Protein AF-A0A8T4NSZ8-F1 (afdb_monomer_lite)

pLDDT: mean 79.67, std 13.91, range [47.59, 94.88]

Sequence (125 aa):
MKKESYVLIFILIVISLFFISYFKIQGLAIDEFGEEYEVVENKKPYLGKLCFELWVCKNIGPCVNNAQKKSCYDLNHCGSEKLKPVDKVYCEKNTDYSSYFILGGILIAIFIFILIVVFNKHKVY

Radius of gyration: 28.42 Å; chains: 1; bounding box: 64×38×74 Å

Foldseek 3Di:
DPPVVVVVVVVVVVVVVVVVVVCVVVPPDPPPDDPPDDDDDDDLPCPDPDQDWDKDKDWDDDQDPQKTFIDIDTPRPPVDCPVPDDRMDGDDPPPPCVVVVVVVVVVVVVVVVVVVVVVVVVVVD

Structure (mmCIF, N/CA/C/O backbone):
data_AF-A0A8T4NSZ8-F1
#
_entry.id   AF-A0A8T4NSZ8-F1
#
loop_
_atom_site.group_PDB
_atom_site.id
_atom_site.type_symbol
_atom_site.label_atom_id
_atom_site.label_alt_id
_atom_site.label_comp_id
_atom_site.label_asym_id
_atom_site.label_entity_id
_atom_site.label_seq_id
_atom_site.pdbx_PDB_ins_code
_atom_site.Cartn_x
_atom_site.Cartn_y
_atom_site.Cartn_z
_atom_site.occupancy
_atom_site.B_iso_or_equiv
_atom_site.auth_seq_id
_atom_site.auth_comp_id
_atom_site.auth_asym_id
_atom_site.auth_atom_id
_atom_site.pdbx_PDB_model_num
ATOM 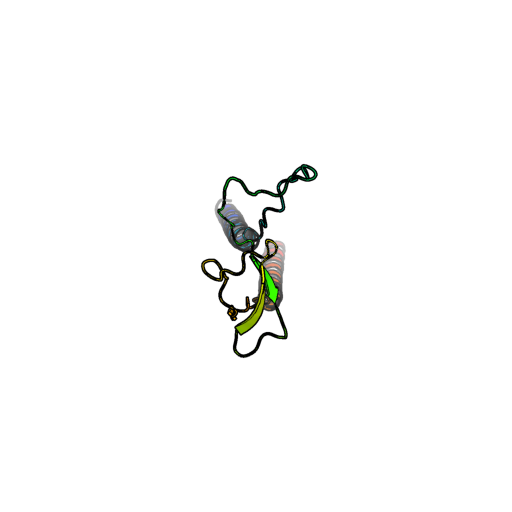1 N N . MET A 1 1 ? -19.206 3.275 49.031 1.00 56.62 1 MET A N 1
ATOM 2 C CA . MET A 1 1 ? -18.482 4.297 48.237 1.00 56.62 1 MET A CA 1
ATOM 3 C C . MET A 1 1 ? -17.323 3.784 47.368 1.00 56.62 1 MET A C 1
ATOM 5 O O . MET A 1 1 ? -17.063 4.423 46.366 1.00 56.62 1 MET A O 1
ATOM 9 N N . LYS A 1 2 ? -16.623 2.666 47.653 1.00 61.56 2 LYS A N 1
ATOM 10 C CA . LYS A 1 2 ? -15.488 2.232 46.794 1.00 61.56 2 LYS A CA 1
ATOM 11 C C . LYS A 1 2 ? -15.870 1.453 45.520 1.00 61.56 2 LYS A C 1
ATOM 13 O O . LYS A 1 2 ? -15.167 1.575 44.528 1.00 61.56 2 LYS A O 1
ATOM 18 N N . LYS A 1 3 ? -16.971 0.687 45.513 1.00 59.84 3 LYS A N 1
ATOM 19 C CA . LYS A 1 3 ? -17.351 -0.179 44.373 1.00 59.84 3 LYS A CA 1
ATOM 20 C C . LYS A 1 3 ? -17.759 0.586 43.105 1.00 59.84 3 LYS A C 1
ATOM 22 O O . LYS A 1 3 ? -17.428 0.137 42.016 1.00 59.84 3 LYS A O 1
ATOM 27 N N . GLU A 1 4 ? -18.397 1.746 43.237 1.00 67.88 4 GLU A N 1
ATOM 28 C CA . GLU A 1 4 ? -18.841 2.543 42.080 1.00 67.88 4 GLU A CA 1
ATOM 29 C C . GLU A 1 4 ? -17.678 3.215 41.335 1.00 67.88 4 GLU A C 1
ATOM 31 O O . GLU A 1 4 ? -17.734 3.394 40.121 1.00 67.88 4 GLU A O 1
ATOM 36 N N . SER A 1 5 ? -16.573 3.484 42.037 1.00 78.38 5 SER A N 1
ATOM 37 C CA . SER A 1 5 ? -15.370 4.069 41.437 1.00 78.38 5 SER A CA 1
ATOM 38 C C . SER A 1 5 ? -14.667 3.095 40.477 1.00 78.38 5 SER A C 1
ATOM 40 O O . SER A 1 5 ? -14.206 3.491 39.410 1.00 78.38 5 SER A O 1
ATOM 42 N N . TYR A 1 6 ? -14.663 1.791 40.787 1.00 80.19 6 TYR A N 1
ATOM 43 C CA . TYR A 1 6 ? -14.053 0.777 39.915 1.00 80.19 6 TYR A CA 1
ATOM 44 C C . TYR A 1 6 ? -14.802 0.590 38.593 1.00 80.19 6 TYR A C 1
ATOM 46 O O . TYR A 1 6 ? -14.172 0.315 37.575 1.00 80.19 6 TYR A O 1
ATOM 54 N N . VAL A 1 7 ? -16.126 0.771 38.590 1.00 81.38 7 VAL A N 1
ATOM 55 C CA . VAL A 1 7 ? -16.945 0.643 37.376 1.00 81.38 7 VAL A CA 1
ATOM 56 C C . VAL A 1 7 ? -16.640 1.783 36.403 1.00 81.38 7 VAL A C 1
ATOM 58 O O . VAL A 1 7 ? -16.408 1.534 35.224 1.00 81.38 7 VAL A O 1
ATOM 61 N N . LEU A 1 8 ? -16.548 3.020 36.897 1.00 79.12 8 LEU A N 1
ATOM 62 C CA . LEU A 1 8 ? -16.174 4.185 36.088 1.00 79.12 8 LEU A CA 1
ATOM 63 C C . LEU A 1 8 ? -14.750 4.078 35.532 1.00 79.12 8 LEU A C 1
ATOM 65 O O . LEU A 1 8 ? -14.535 4.327 34.348 1.00 79.12 8 LEU A O 1
ATOM 69 N N . ILE A 1 9 ? -13.788 3.649 36.354 1.00 85.12 9 ILE A N 1
ATOM 70 C CA . ILE A 1 9 ? -12.399 3.447 35.917 1.00 85.12 9 ILE A CA 1
ATOM 71 C C . ILE A 1 9 ? -12.323 2.369 34.828 1.00 85.12 9 ILE A C 1
ATOM 73 O O . ILE A 1 9 ? -11.662 2.568 33.812 1.00 85.12 9 ILE A O 1
ATOM 77 N N . PHE A 1 10 ? -13.039 1.255 34.996 1.00 84.69 10 PHE A N 1
ATOM 78 C CA . PHE A 1 10 ? -13.083 0.191 33.993 1.00 84.69 10 PHE A CA 1
ATOM 79 C C . PHE A 1 10 ? -13.685 0.676 32.666 1.00 84.69 10 PHE A C 1
ATOM 81 O O . PHE A 1 10 ? -13.134 0.393 31.605 1.00 84.69 10 PHE A O 1
ATOM 88 N N . ILE A 1 11 ? -14.757 1.476 32.712 1.00 82.31 11 ILE A N 1
ATOM 89 C CA . ILE A 1 11 ? -15.376 2.070 31.516 1.00 82.31 11 ILE A CA 1
ATOM 90 C C . ILE A 1 11 ? -14.398 3.005 30.789 1.00 82.31 11 ILE A C 1
ATOM 92 O O . ILE A 1 11 ? -14.256 2.907 29.571 1.00 82.31 11 ILE A O 1
ATOM 96 N N . LEU A 1 12 ? -13.675 3.866 31.511 1.00 85.69 12 LEU A N 1
ATOM 97 C CA . LEU A 1 12 ? -12.679 4.767 30.916 1.00 85.69 12 LEU A CA 1
ATOM 98 C C . LEU A 1 12 ? -11.509 4.003 30.271 1.00 85.69 12 LEU A C 1
ATOM 100 O O . LEU A 1 12 ? -11.014 4.399 2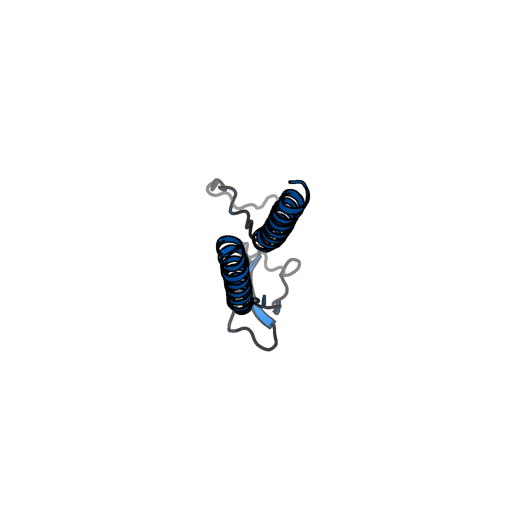9.213 1.00 85.69 12 LEU A O 1
ATOM 104 N N . ILE A 1 13 ? -11.099 2.875 30.857 1.00 90.38 13 ILE A N 1
ATOM 105 C CA . ILE A 1 13 ? -10.072 1.997 30.279 1.00 90.38 13 ILE A CA 1
ATOM 106 C C . ILE A 1 13 ? -10.582 1.354 28.984 1.00 90.38 13 ILE A C 1
ATOM 108 O O . ILE A 1 13 ? -9.894 1.394 27.970 1.00 90.38 13 ILE A O 1
ATOM 112 N N . VAL A 1 14 ? -11.805 0.822 28.969 1.00 87.94 14 VAL A N 1
ATOM 113 C CA . VAL A 1 14 ? -12.381 0.208 27.759 1.00 87.94 14 VAL A CA 1
ATOM 114 C C . VAL A 1 14 ? -12.539 1.237 26.634 1.00 87.94 14 VAL A C 1
ATOM 116 O O . VAL A 1 14 ? -12.181 0.954 25.491 1.00 87.94 14 VAL A O 1
ATOM 119 N N . ILE A 1 15 ? -13.004 2.448 26.955 1.00 84.69 15 ILE A N 1
ATOM 120 C CA . ILE A 1 15 ? -13.139 3.545 25.986 1.00 84.69 15 ILE A CA 1
ATOM 121 C C . ILE A 1 15 ? -11.770 3.940 25.424 1.00 84.69 15 ILE A C 1
ATOM 123 O O . ILE A 1 15 ? -11.610 4.022 24.209 1.00 84.69 15 ILE A O 1
ATOM 127 N N . SER A 1 16 ? -10.766 4.145 26.279 1.00 86.81 16 SER A N 1
ATOM 128 C CA . SER A 1 16 ? -9.424 4.534 25.823 1.00 86.81 16 SER A CA 1
ATOM 129 C C . SER A 1 16 ? -8.765 3.459 24.954 1.00 86.81 16 SER A C 1
ATOM 131 O O . SER A 1 16 ? -8.199 3.791 23.914 1.00 86.81 16 SER A O 1
ATOM 133 N N . LEU A 1 17 ? -8.910 2.174 25.295 1.00 86.31 17 LEU A N 1
ATOM 134 C CA . LEU A 1 17 ? -8.430 1.065 24.461 1.00 86.31 17 LEU A CA 1
ATOM 135 C C . LEU A 1 17 ? -9.126 1.023 23.094 1.00 86.31 17 LEU A C 1
ATOM 137 O O . LEU A 1 17 ? -8.467 0.801 22.076 1.00 86.31 17 LEU A O 1
ATOM 141 N N . PHE A 1 18 ? -10.432 1.291 23.051 1.00 84.75 18 PHE A N 1
ATOM 142 C CA . PHE A 1 18 ? -11.180 1.380 21.799 1.00 84.75 18 PHE A CA 1
ATOM 143 C C . PHE A 1 18 ? -10.685 2.544 20.929 1.00 84.75 18 PHE A C 1
ATOM 145 O O . PHE A 1 18 ? -10.370 2.336 19.757 1.00 84.75 18 PHE A O 1
ATOM 152 N N . PHE A 1 19 ? -10.507 3.739 21.503 1.00 81.56 19 PHE A N 1
ATOM 153 C CA . PHE A 1 19 ? -9.948 4.892 20.787 1.00 81.56 19 PHE A CA 1
ATOM 154 C C . PHE A 1 19 ? -8.532 4.621 20.261 1.00 81.56 19 PHE A C 1
ATOM 156 O O . PHE A 1 19 ? -8.258 4.911 19.101 1.00 81.56 19 PHE A O 1
ATOM 163 N N . ILE A 1 20 ? -7.650 4.005 21.055 1.00 81.44 20 ILE A N 1
ATOM 164 C CA . ILE A 1 20 ? -6.290 3.642 20.615 1.00 81.44 20 ILE A CA 1
ATOM 165 C C . ILE A 1 20 ? -6.340 2.674 19.426 1.00 81.44 20 ILE A C 1
ATOM 167 O O . ILE A 1 20 ? -5.594 2.842 18.459 1.00 81.44 20 ILE A O 1
ATOM 171 N N . SER A 1 21 ? -7.234 1.681 19.464 1.00 79.69 21 SER A N 1
ATOM 172 C CA . SER A 1 21 ? -7.408 0.745 18.349 1.00 79.69 21 SER A CA 1
ATOM 173 C C . SER A 1 21 ? -7.935 1.435 17.086 1.00 79.69 21 SER A C 1
ATOM 175 O O . SER A 1 21 ? -7.450 1.155 15.993 1.00 79.69 21 SER A O 1
ATOM 17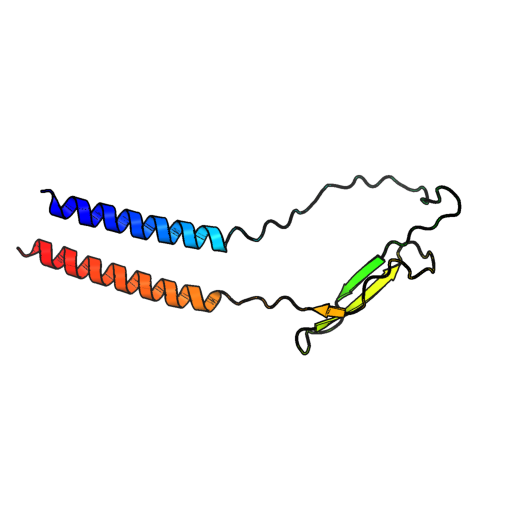7 N N . TYR A 1 22 ? -8.849 2.396 17.242 1.00 75.12 22 TYR A N 1
ATOM 178 C CA . TYR A 1 22 ? -9.423 3.176 16.149 1.00 75.12 22 TYR A CA 1
ATOM 179 C C . TYR A 1 22 ? -8.390 4.107 15.491 1.00 75.12 22 TYR A C 1
ATOM 181 O O . TYR A 1 22 ? -8.241 4.104 14.270 1.00 75.12 22 TYR A O 1
ATOM 189 N N . PHE A 1 23 ? -7.606 4.845 16.287 1.00 70.56 23 PHE A N 1
ATOM 190 C CA . PHE A 1 23 ? -6.556 5.738 15.777 1.00 70.56 23 PHE A CA 1
ATOM 191 C C . PHE A 1 23 ? -5.443 4.986 15.037 1.00 70.56 23 PHE A C 1
ATOM 193 O O . PHE A 1 23 ? -4.907 5.493 14.054 1.00 70.56 23 PHE A O 1
ATOM 200 N N . LYS A 1 24 ? -5.130 3.750 15.446 1.00 70.44 24 LYS A N 1
ATOM 201 C CA . LYS A 1 24 ? -4.135 2.918 14.755 1.00 70.44 24 LYS A CA 1
ATOM 202 C C . LYS A 1 24 ? -4.584 2.484 13.353 1.00 70.44 24 LYS A C 1
ATOM 204 O O . LYS A 1 24 ? -3.734 2.206 12.515 1.00 70.44 24 LYS A O 1
ATOM 209 N N . ILE A 1 25 ? -5.893 2.444 13.095 1.00 62.81 25 ILE A N 1
ATOM 210 C CA . ILE A 1 25 ? -6.462 2.060 11.795 1.00 62.81 25 ILE A CA 1
ATOM 211 C C . ILE A 1 25 ? -6.488 3.251 10.822 1.00 62.81 25 ILE A C 1
ATOM 213 O O . ILE A 1 25 ? -6.301 3.053 9.628 1.00 62.81 25 ILE A O 1
ATOM 217 N N . GLN A 1 26 ? -6.664 4.486 11.309 1.00 59.47 26 GLN A N 1
ATOM 218 C CA . GLN A 1 26 ? -6.676 5.684 10.450 1.00 59.47 26 GLN A CA 1
ATOM 219 C C . GLN A 1 26 ? -5.288 6.301 10.198 1.00 59.47 26 GLN A C 1
ATOM 221 O O . GLN A 1 26 ? -5.139 7.105 9.285 1.00 59.47 26 GLN A O 1
ATOM 226 N N . GLY A 1 27 ? -4.259 5.919 10.962 1.00 52.97 27 GLY A N 1
ATOM 227 C CA . GLY A 1 27 ? -2.899 6.468 10.851 1.00 52.97 27 GLY A CA 1
ATOM 228 C C . GLY A 1 27 ? -2.037 5.940 9.694 1.00 52.97 27 GLY A C 1
ATOM 229 O O . GLY A 1 27 ? -0.823 6.107 9.743 1.00 52.97 27 GLY A O 1
ATOM 230 N N . LEU A 1 28 ? -2.618 5.282 8.686 1.00 51.16 28 LEU A N 1
ATOM 231 C CA . LEU A 1 28 ? -1.886 4.664 7.569 1.00 51.16 28 LEU A CA 1
ATOM 232 C C . LEU A 1 28 ? -2.344 5.221 6.212 1.00 51.16 28 LEU A C 1
ATOM 234 O O . LEU A 1 28 ? -2.614 4.482 5.275 1.00 51.16 28 LEU A O 1
ATOM 238 N N . ALA A 1 29 ? -2.464 6.544 6.144 1.00 51.88 29 ALA A N 1
ATOM 239 C CA . ALA A 1 29 ? -2.566 7.303 4.902 1.00 51.88 29 ALA A CA 1
ATOM 240 C C . ALA A 1 29 ? -1.935 8.684 5.135 1.00 51.88 29 ALA A C 1
ATOM 242 O O . ALA A 1 29 ? -2.627 9.683 5.318 1.00 51.88 29 ALA A O 1
ATOM 243 N N . ILE A 1 30 ? -0.605 8.717 5.219 1.00 50.25 30 ILE A N 1
ATOM 244 C CA . ILE A 1 30 ? 0.160 9.941 4.979 1.00 50.25 30 ILE A CA 1
ATOM 245 C C . ILE A 1 30 ? 0.836 9.706 3.635 1.00 50.25 30 ILE A C 1
ATOM 247 O O . ILE A 1 30 ? 1.961 9.219 3.569 1.00 50.25 30 ILE A O 1
ATOM 251 N N . ASP A 1 31 ? 0.101 9.960 2.559 1.00 47.59 31 ASP A N 1
ATOM 252 C CA . ASP A 1 31 ? 0.740 10.149 1.267 1.00 47.59 31 ASP A CA 1
ATOM 253 C C . ASP A 1 31 ? 1.431 11.512 1.358 1.00 47.59 31 ASP A C 1
ATOM 255 O O . ASP A 1 31 ? 0.775 12.557 1.381 1.00 47.59 31 ASP A O 1
ATOM 259 N N . GLU A 1 32 ? 2.756 11.500 1.505 1.00 61.69 32 GLU A N 1
ATOM 260 C CA . GLU A 1 32 ? 3.606 12.679 1.353 1.00 61.69 32 GLU A CA 1
ATOM 261 C C . GLU A 1 32 ? 3.462 13.211 -0.085 1.00 61.69 32 GLU A C 1
ATOM 263 O O . GLU A 1 32 ? 4.186 12.832 -1.001 1.00 61.69 32 GLU A O 1
ATOM 268 N N . PHE A 1 33 ? 2.484 14.089 -0.295 1.00 53.78 33 PHE A N 1
ATOM 269 C CA . PHE A 1 33 ? 2.441 15.043 -1.400 1.00 53.78 33 PHE A CA 1
ATOM 270 C C . PHE A 1 33 ? 2.920 16.384 -0.841 1.00 53.78 33 PHE A C 1
ATOM 272 O O . PHE A 1 33 ? 2.335 16.896 0.106 1.00 53.78 33 PHE A O 1
ATOM 279 N N . GLY A 1 34 ? 3.937 17.052 -1.353 1.00 50.41 34 GLY A N 1
ATOM 280 C CA . GLY A 1 34 ? 4.862 16.781 -2.437 1.00 50.41 34 GLY A CA 1
ATOM 281 C C . GLY A 1 34 ? 5.825 17.966 -2.424 1.00 50.41 34 GLY A C 1
ATOM 282 O O . GLY A 1 34 ? 5.397 19.100 -2.196 1.00 50.41 34 GLY A O 1
ATOM 283 N N . GLU A 1 35 ? 7.119 17.714 -2.585 1.00 56.78 35 GLU A N 1
ATOM 284 C CA . GLU A 1 35 ? 8.081 18.800 -2.738 1.00 56.78 35 GLU A CA 1
ATOM 285 C C . GLU A 1 35 ? 7.739 19.594 -4.006 1.00 56.78 35 GLU A C 1
ATOM 287 O O . GLU A 1 35 ? 7.597 19.042 -5.100 1.00 56.78 35 GLU A O 1
ATOM 292 N N . GLU A 1 36 ? 7.571 20.903 -3.837 1.00 59.38 36 GLU A N 1
ATOM 293 C CA . GLU A 1 36 ? 7.442 21.866 -4.921 1.00 59.38 36 GLU A CA 1
ATOM 294 C C . GLU A 1 36 ? 8.772 21.904 -5.683 1.00 59.38 36 GLU A C 1
ATOM 296 O O . GLU A 1 36 ? 9.743 22.531 -5.262 1.00 59.38 36 GLU A O 1
ATOM 301 N N . TYR A 1 37 ? 8.847 21.153 -6.784 1.00 67.38 37 TYR A N 1
ATOM 302 C CA . TYR A 1 37 ? 10.006 21.170 -7.666 1.00 67.38 37 TYR A CA 1
ATOM 303 C C . TYR A 1 37 ? 9.978 22.435 -8.526 1.00 67.38 37 TYR A C 1
ATOM 305 O O . TYR A 1 37 ? 9.101 22.618 -9.375 1.00 67.38 37 TYR A O 1
ATOM 313 N N . GLU A 1 38 ? 10.968 23.296 -8.315 1.00 62.41 38 GLU A N 1
ATOM 314 C CA . GLU A 1 38 ? 11.226 24.477 -9.127 1.00 62.41 38 GLU A CA 1
ATOM 315 C C . GLU A 1 38 ? 11.625 24.041 -10.551 1.00 62.41 38 GLU A C 1
ATOM 317 O O . GLU A 1 38 ? 12.637 23.367 -10.769 1.00 62.41 38 GLU A O 1
ATOM 322 N N . VAL A 1 39 ? 10.802 24.388 -11.545 1.00 58.44 39 VAL A N 1
ATOM 323 C CA . VAL A 1 39 ? 11.058 24.073 -12.956 1.00 58.44 39 VAL A CA 1
ATOM 324 C C . VAL A 1 39 ? 12.189 24.966 -13.461 1.00 58.44 39 VAL A C 1
ATOM 326 O O . VAL A 1 39 ? 11.965 26.082 -13.922 1.00 58.44 39 VAL A O 1
ATOM 329 N N . VAL A 1 40 ? 13.422 24.463 -13.396 1.00 68.56 40 VAL A N 1
ATOM 330 C CA . VAL A 1 40 ? 14.556 25.077 -14.091 1.00 68.56 40 VAL A CA 1
ATOM 331 C C . VAL A 1 40 ? 14.346 24.902 -15.595 1.00 68.56 40 VAL A C 1
ATOM 333 O O . VAL A 1 40 ? 14.427 23.795 -16.134 1.00 68.56 40 VAL A O 1
ATOM 336 N N . GLU A 1 41 ? 14.064 26.007 -16.283 1.00 66.00 41 GLU A N 1
ATOM 337 C CA . GLU A 1 41 ? 13.945 26.042 -17.736 1.00 66.00 41 GLU A CA 1
ATOM 338 C C . GLU A 1 41 ? 15.225 25.537 -18.428 1.00 66.00 41 GLU A C 1
ATOM 340 O O . GLU A 1 41 ? 16.317 26.087 -18.295 1.00 66.00 41 GLU A O 1
ATOM 345 N N . ASN A 1 42 ? 15.033 24.510 -19.258 1.00 64.12 42 ASN A N 1
ATOM 346 C CA . ASN A 1 42 ? 15.730 24.287 -20.524 1.00 64.12 42 ASN A CA 1
ATOM 347 C C . ASN A 1 42 ? 17.269 24.254 -20.504 1.00 64.12 42 ASN A C 1
ATOM 349 O O . ASN A 1 42 ? 17.949 25.049 -21.154 1.00 64.12 42 ASN A O 1
ATOM 353 N N . LYS A 1 43 ? 17.828 23.169 -19.962 1.00 57.59 43 LYS A N 1
ATOM 354 C CA . LYS A 1 43 ? 18.997 22.532 -20.587 1.00 57.59 43 LYS A CA 1
ATOM 355 C C . LYS A 1 43 ? 18.830 21.021 -20.559 1.00 57.59 43 LYS A C 1
ATOM 357 O O . LYS A 1 43 ? 18.790 20.415 -19.496 1.00 57.59 43 LYS A O 1
ATOM 362 N N . LYS A 1 44 ? 18.741 20.419 -21.749 1.00 59.19 44 LYS A N 1
ATOM 363 C CA . LYS A 1 44 ? 18.831 18.967 -21.966 1.00 59.19 44 LYS A CA 1
ATOM 364 C C . LYS A 1 44 ? 19.929 18.390 -21.051 1.00 59.19 44 LYS A C 1
ATOM 366 O O . LYS A 1 44 ? 21.078 18.817 -21.209 1.00 59.19 44 LYS A O 1
ATOM 371 N N . PRO A 1 45 ? 19.633 17.458 -20.125 1.00 55.22 45 PRO A N 1
ATOM 372 C CA . PRO A 1 45 ? 20.632 16.899 -19.226 1.00 55.22 45 PRO A CA 1
ATOM 373 C C . PRO A 1 45 ? 21.453 15.852 -19.986 1.00 55.22 45 PRO A C 1
ATOM 375 O O . PRO A 1 45 ? 21.391 14.659 -19.719 1.00 55.22 45 PRO A O 1
ATOM 378 N N . TYR A 1 46 ? 22.229 16.292 -20.974 1.00 58.75 46 TYR A N 1
ATOM 379 C CA . TYR A 1 46 ? 23.326 15.499 -21.508 1.00 58.75 46 TYR A CA 1
ATOM 380 C C . TYR A 1 46 ? 24.589 15.917 -20.774 1.00 58.75 46 TYR A C 1
ATOM 382 O O . TYR A 1 46 ? 25.430 16.644 -21.305 1.00 58.75 46 TYR A O 1
ATOM 390 N N . LEU A 1 47 ? 24.732 15.450 -19.536 1.00 62.94 47 LEU A N 1
ATOM 391 C CA . LEU A 1 47 ? 26.027 15.470 -18.871 1.00 62.94 47 LEU A CA 1
ATOM 392 C C . LEU A 1 47 ? 26.859 14.307 -19.442 1.00 62.94 47 LEU A C 1
ATOM 394 O O . LEU A 1 47 ? 26.962 13.246 -18.848 1.00 62.94 47 LEU A O 1
ATOM 398 N N . GLY A 1 48 ? 27.373 14.501 -20.664 1.00 59.50 48 GLY A N 1
ATOM 399 C CA . GLY A 1 48 ? 28.357 13.644 -21.340 1.00 59.50 48 GLY A CA 1
ATOM 400 C C . GLY A 1 48 ? 27.889 12.235 -21.726 1.00 59.50 48 GLY A C 1
ATOM 401 O O . GLY A 1 48 ? 27.999 11.330 -20.922 1.00 59.50 48 GLY A O 1
ATOM 402 N N . LYS A 1 49 ? 27.458 12.021 -22.984 1.00 66.50 49 LYS A N 1
ATOM 403 C CA . LYS A 1 49 ? 27.185 10.723 -23.677 1.00 66.50 49 LYS A CA 1
ATOM 404 C C . LYS A 1 49 ? 26.327 9.661 -22.950 1.00 66.50 49 LYS A C 1
ATOM 406 O O . LYS A 1 49 ? 26.008 8.636 -23.546 1.00 66.50 49 LYS A O 1
ATOM 411 N N . LEU A 1 50 ? 25.939 9.887 -21.705 1.00 78.56 50 LEU A N 1
ATOM 412 C CA . LEU A 1 50 ? 25.177 8.984 -20.871 1.00 78.56 50 LEU A CA 1
ATOM 413 C C . LEU A 1 50 ? 23.733 9.480 -20.871 1.00 78.56 50 LEU A C 1
ATOM 415 O O . LEU A 1 50 ? 23.449 10.600 -20.450 1.00 78.56 50 LEU A O 1
ATOM 419 N N . CYS A 1 51 ? 22.837 8.664 -21.410 1.00 84.44 51 CYS A N 1
ATOM 420 C CA . CYS A 1 51 ? 21.408 8.917 -21.343 1.00 84.44 51 CYS A CA 1
ATOM 421 C C . CYS A 1 51 ? 20.848 8.159 -20.141 1.00 84.44 51 CYS A C 1
ATOM 423 O O . CYS A 1 51 ? 21.040 6.946 -20.044 1.00 84.44 51 CYS A O 1
ATOM 425 N N . PHE A 1 52 ? 20.193 8.870 -19.226 1.00 88.06 52 PHE A N 1
ATOM 426 C CA . PHE A 1 52 ? 19.487 8.261 -18.104 1.00 88.06 52 PHE A CA 1
ATOM 427 C C . PHE A 1 52 ? 18.016 8.072 -18.466 1.00 88.06 52 PHE A C 1
ATOM 429 O O . PHE A 1 52 ? 17.322 9.044 -18.767 1.00 88.06 52 PHE A O 1
ATOM 436 N N . GLU A 1 53 ? 17.560 6.822 -18.444 1.00 90.50 53 GLU A N 1
ATOM 437 C CA . GLU A 1 53 ? 16.167 6.465 -18.716 1.00 90.50 53 GLU A CA 1
ATOM 438 C C . GLU A 1 53 ? 15.250 7.058 -17.638 1.00 90.50 53 GLU A C 1
ATOM 440 O O . GLU A 1 53 ? 15.503 6.886 -16.443 1.00 90.50 53 GLU A O 1
ATOM 445 N N . LEU A 1 54 ? 14.175 7.728 -18.055 1.00 92.06 54 LEU A N 1
ATOM 446 C CA . LEU A 1 54 ? 13.169 8.282 -17.148 1.00 92.06 54 LEU A CA 1
ATOM 447 C C . LEU A 1 54 ? 11.804 7.710 -17.519 1.00 92.06 54 LEU A C 1
ATOM 449 O O . LEU A 1 54 ? 11.114 8.219 -18.399 1.00 92.06 54 LEU A O 1
ATOM 453 N N . TRP A 1 55 ? 11.425 6.623 -16.852 1.00 92.94 55 TRP A N 1
ATOM 454 C CA . TRP A 1 55 ? 10.203 5.889 -17.161 1.00 92.94 55 TRP A CA 1
ATOM 455 C C . TRP A 1 55 ? 8.996 6.438 -16.407 1.00 92.94 55 TRP A C 1
ATOM 457 O O . TRP A 1 55 ? 8.980 6.474 -15.178 1.00 92.94 55 TRP A O 1
ATOM 467 N N . VAL A 1 56 ? 7.944 6.775 -17.149 1.00 94.00 56 VAL A N 1
ATOM 468 C CA . VAL A 1 56 ? 6.629 7.124 -16.600 1.00 94.00 56 VAL A CA 1
ATOM 469 C C . VAL A 1 56 ? 5.642 6.022 -16.964 1.00 94.00 56 VAL A C 1
ATOM 471 O O . VAL A 1 56 ? 5.561 5.618 -18.122 1.00 94.00 56 VAL A O 1
ATOM 474 N N . CYS A 1 57 ? 4.893 5.516 -15.982 1.00 94.38 57 CYS A N 1
ATOM 475 C CA . CYS A 1 57 ? 3.978 4.389 -16.168 1.00 94.38 57 CYS A CA 1
ATOM 476 C C . CYS A 1 57 ? 2.523 4.770 -15.885 1.00 94.38 57 CYS A C 1
ATOM 478 O O . CYS A 1 57 ? 2.230 5.498 -14.941 1.00 94.38 57 CYS A O 1
ATOM 480 N N . LYS A 1 58 ? 1.596 4.204 -16.663 1.00 93.25 58 LYS A N 1
ATOM 481 C CA . LYS A 1 58 ? 0.147 4.333 -16.472 1.00 93.25 58 LYS A CA 1
ATOM 482 C C . LYS A 1 58 ? -0.511 2.957 -16.441 1.00 93.25 58 LYS A C 1
ATOM 484 O O . LYS A 1 58 ? -0.199 2.101 -17.269 1.00 93.25 58 LYS A O 1
ATOM 489 N N . ASN A 1 59 ? -1.443 2.752 -15.514 1.00 93.31 59 ASN A N 1
ATOM 490 C CA . ASN A 1 59 ? -2.248 1.531 -15.460 1.00 93.31 59 ASN A CA 1
ATOM 491 C C . ASN A 1 59 ? -3.221 1.486 -16.647 1.00 93.31 59 ASN A C 1
ATOM 493 O O . ASN A 1 59 ? -3.852 2.492 -16.981 1.00 93.31 59 ASN A O 1
ATOM 497 N N . ILE A 1 60 ? -3.329 0.325 -17.290 1.00 92.88 60 ILE A N 1
ATOM 498 C CA . ILE A 1 60 ? -4.183 0.100 -18.455 1.00 92.88 60 ILE A CA 1
ATOM 499 C C . ILE A 1 60 ? -5.173 -1.018 -18.155 1.00 92.88 60 ILE A C 1
ATOM 501 O O . ILE A 1 60 ? -4.798 -2.179 -17.976 1.00 92.88 60 ILE A O 1
ATOM 505 N N . GLY A 1 61 ? -6.452 -0.658 -18.223 1.00 91.06 61 GLY A N 1
ATOM 506 C CA . GLY A 1 61 ? -7.563 -1.586 -18.074 1.00 91.06 61 GLY A CA 1
ATOM 507 C C . GLY A 1 61 ? -7.917 -1.889 -16.616 1.00 91.06 61 GLY A C 1
ATOM 508 O O . GLY A 1 61 ? -7.319 -1.331 -15.696 1.00 91.06 61 GLY A O 1
ATOM 509 N N . PRO A 1 62 ? -8.931 -2.743 -16.407 1.00 89.88 62 PRO A N 1
ATOM 510 C CA . PRO A 1 62 ? -9.375 -3.123 -15.078 1.00 89.88 62 PRO A CA 1
ATOM 511 C C . PRO A 1 62 ? -8.417 -4.122 -14.427 1.00 89.88 62 PRO A C 1
ATOM 513 O O . PRO A 1 62 ? -7.663 -4.836 -15.093 1.00 89.88 62 PRO A O 1
ATOM 516 N N . CYS A 1 63 ? -8.527 -4.235 -13.107 1.00 91.56 63 CYS A N 1
ATOM 517 C CA . CYS A 1 63 ? -7.908 -5.322 -12.373 1.00 91.56 63 CYS A CA 1
ATOM 518 C C . CYS A 1 63 ? -8.586 -6.662 -12.691 1.00 91.56 63 CYS A C 1
ATOM 520 O O . CYS A 1 63 ? -9.779 -6.829 -12.441 1.00 91.56 63 CYS A O 1
ATOM 522 N N . VAL A 1 64 ? -7.823 -7.641 -13.180 1.00 90.56 64 VAL A N 1
ATOM 523 C CA . VAL A 1 64 ? -8.294 -9.010 -13.439 1.00 90.56 64 VAL A CA 1
ATOM 524 C C . VAL A 1 64 ? -7.384 -9.986 -12.701 1.00 90.56 64 VAL A C 1
ATOM 526 O O . VAL A 1 64 ? -6.164 -9.920 -12.822 1.00 90.56 64 VAL A O 1
ATOM 529 N N . ASN A 1 65 ? -7.952 -10.907 -11.917 1.00 88.69 65 ASN A N 1
ATOM 530 C CA . ASN A 1 65 ? -7.183 -11.878 -11.121 1.00 88.69 65 ASN A CA 1
ATOM 531 C C . ASN A 1 65 ? -6.099 -11.226 -10.233 1.00 88.69 65 ASN A C 1
ATOM 533 O O . ASN A 1 65 ? -4.972 -11.713 -10.149 1.00 88.69 65 ASN A O 1
ATOM 537 N N . ASN A 1 66 ? -6.441 -10.112 -9.575 1.00 88.50 66 ASN A N 1
ATOM 538 C CA . ASN A 1 66 ? -5.551 -9.342 -8.694 1.00 88.50 66 ASN A CA 1
ATOM 539 C C . ASN A 1 66 ? -4.336 -8.696 -9.388 1.00 88.50 66 ASN A C 1
ATOM 541 O O . ASN A 1 66 ? -3.396 -8.276 -8.712 1.00 88.50 66 ASN A O 1
ATOM 545 N N . ALA A 1 67 ? -4.342 -8.604 -10.719 1.00 90.88 67 ALA A N 1
ATOM 546 C CA . ALA A 1 67 ? -3.309 -7.932 -11.489 1.00 90.88 67 ALA A CA 1
ATOM 547 C C . ALA A 1 67 ? -3.911 -7.040 -12.579 1.00 90.88 67 ALA A C 1
ATOM 549 O O . ALA A 1 67 ? -4.960 -7.335 -13.147 1.00 90.88 67 ALA A O 1
ATOM 550 N N . GLN A 1 68 ? -3.206 -5.967 -12.912 1.00 93.88 68 GLN A N 1
ATOM 551 C CA . GLN A 1 68 ? -3.515 -5.123 -14.062 1.00 93.88 68 GLN A CA 1
ATOM 552 C C . GLN A 1 68 ? -2.249 -4.865 -14.876 1.00 93.88 68 GLN A C 1
ATOM 554 O O . GLN A 1 68 ? -1.123 -4.949 -14.366 1.00 93.88 68 GLN A O 1
ATOM 559 N N . LYS A 1 69 ? -2.435 -4.588 -16.168 1.00 93.38 69 LYS A N 1
ATOM 560 C CA . LYS A 1 69 ? -1.330 -4.194 -17.041 1.00 93.38 69 LYS A CA 1
ATOM 561 C C . LYS A 1 69 ? -0.971 -2.743 -16.757 1.00 93.38 69 LYS A C 1
ATOM 563 O O . LYS A 1 69 ? -1.848 -1.923 -16.495 1.00 93.38 69 LYS A O 1
ATOM 568 N N . LYS A 1 70 ? 0.312 -2.419 -16.851 1.00 94.88 70 LYS A N 1
ATOM 569 C CA . LYS A 1 70 ? 0.786 -1.035 -16.869 1.00 94.88 70 LYS A CA 1
ATOM 570 C C . LYS A 1 70 ? 1.625 -0.822 -18.121 1.00 94.88 70 LYS A C 1
ATOM 572 O O . LYS A 1 70 ? 2.318 -1.733 -18.553 1.00 94.88 70 LYS A O 1
ATOM 577 N N . SER A 1 71 ? 1.519 0.359 -18.712 1.00 93.81 71 SER A N 1
ATOM 578 C CA . SER A 1 71 ? 2.335 0.767 -19.852 1.00 93.81 71 SER A CA 1
ATOM 579 C C . SER A 1 71 ? 3.287 1.850 -19.405 1.00 93.81 71 SER A C 1
ATOM 581 O O . SER A 1 71 ? 2.843 2.851 -18.842 1.00 93.81 71 SER A O 1
ATOM 583 N N . CYS A 1 72 ? 4.569 1.656 -19.686 1.00 94.75 72 CYS A N 1
ATOM 584 C CA . CYS A 1 72 ? 5.624 2.600 -19.360 1.00 94.75 72 CYS A CA 1
ATOM 585 C C . CYS A 1 72 ? 6.207 3.210 -20.638 1.00 94.75 72 CYS A C 1
ATOM 587 O O . CYS A 1 72 ? 6.379 2.510 -21.636 1.00 94.75 72 CYS A O 1
ATOM 589 N N . TYR A 1 73 ? 6.504 4.507 -20.610 1.00 93.56 73 TYR A N 1
ATOM 590 C CA . TYR A 1 73 ? 7.182 5.223 -21.688 1.00 93.56 73 TYR A CA 1
ATOM 591 C C . TYR A 1 73 ? 8.406 5.960 -21.144 1.00 93.56 73 TYR A C 1
ATOM 593 O O . TYR A 1 73 ? 8.362 6.522 -20.049 1.00 93.56 73 TYR A O 1
ATOM 601 N N . ASP A 1 74 ? 9.500 5.924 -21.903 1.00 94.25 74 ASP A N 1
ATOM 602 C CA . ASP A 1 74 ? 10.738 6.628 -21.572 1.00 94.25 74 ASP A CA 1
ATOM 603 C C . ASP A 1 74 ? 10.639 8.086 -22.031 1.00 94.25 74 ASP A C 1
ATOM 605 O O . ASP A 1 74 ? 10.596 8.370 -23.230 1.00 94.25 74 ASP A O 1
ATOM 609 N N . LEU A 1 75 ? 10.595 9.002 -21.066 1.00 92.12 75 LEU A N 1
ATOM 610 C CA . LEU A 1 75 ? 10.465 10.438 -21.291 1.00 92.12 75 LEU A CA 1
ATOM 611 C C . LEU A 1 75 ? 11.724 11.041 -21.926 1.00 92.12 75 LEU A C 1
ATOM 613 O O . LEU A 1 75 ? 11.640 12.029 -22.652 1.00 92.12 75 LEU A O 1
ATOM 617 N N . ASN A 1 76 ? 12.887 10.435 -21.680 1.00 88.69 76 ASN A N 1
ATOM 618 C CA . ASN A 1 76 ? 14.165 10.925 -22.194 1.00 88.69 76 ASN A CA 1
ATOM 619 C C . ASN A 1 76 ? 14.543 10.308 -23.546 1.00 88.69 76 ASN A C 1
ATOM 621 O O . ASN A 1 76 ? 15.551 10.708 -24.133 1.00 88.69 76 ASN A O 1
ATOM 625 N N . HIS A 1 77 ? 13.734 9.372 -24.059 1.00 89.81 77 HIS A N 1
ATOM 626 C CA . HIS A 1 77 ? 13.944 8.694 -25.341 1.00 89.81 77 HIS A CA 1
ATOM 627 C C . HIS A 1 77 ? 15.367 8.130 -25.504 1.00 89.81 77 HIS A C 1
ATOM 629 O O . HIS A 1 77 ? 15.967 8.198 -26.578 1.00 89.81 77 HIS A O 1
ATOM 635 N N . CYS A 1 78 ? 15.916 7.566 -24.431 1.00 89.69 78 CYS A N 1
ATOM 636 C CA . CYS A 1 78 ? 17.245 6.972 -24.396 1.00 89.69 78 CYS A CA 1
ATOM 637 C C . CYS A 1 78 ? 17.345 5.691 -25.231 1.00 89.69 78 CYS A C 1
ATOM 639 O O . CYS A 1 78 ? 18.443 5.321 -25.646 1.00 89.69 78 CYS A O 1
ATOM 641 N N . GLY A 1 79 ? 16.220 5.005 -25.468 1.00 87.50 79 GLY A N 1
ATOM 642 C CA . GLY A 1 79 ? 16.150 3.791 -26.295 1.00 87.50 79 GLY A CA 1
ATOM 643 C C . GLY A 1 79 ? 16.747 2.540 -25.641 1.00 87.50 79 GLY A C 1
ATOM 644 O O . GLY A 1 79 ? 16.845 1.494 -26.277 1.00 87.50 79 GLY A O 1
ATOM 645 N N . SER A 1 80 ? 17.146 2.641 -24.376 1.00 88.00 80 SER A N 1
ATOM 646 C CA . SER A 1 80 ? 17.551 1.522 -23.530 1.00 88.00 80 SER A CA 1
ATOM 647 C C . SER A 1 80 ? 16.375 1.135 -22.625 1.00 88.00 80 SER A C 1
ATOM 649 O O . SER A 1 80 ? 15.560 1.986 -22.282 1.00 88.00 80 SER A O 1
ATOM 651 N N . GLU A 1 81 ? 16.264 -0.146 -22.263 1.00 93.06 81 GLU A N 1
ATOM 652 C CA . GLU A 1 81 ? 15.210 -0.669 -21.372 1.00 93.06 81 GLU A CA 1
ATOM 653 C C . GLU A 1 81 ? 15.773 -1.198 -20.040 1.00 93.06 81 GLU A C 1
ATOM 655 O O . GLU A 1 81 ? 15.135 -1.999 -19.356 1.00 93.06 81 GLU A O 1
ATOM 660 N N . LYS A 1 82 ? 16.988 -0.790 -19.655 1.00 90.81 82 LYS A N 1
ATOM 661 C CA . LYS A 1 82 ? 17.686 -1.340 -18.479 1.00 90.81 82 LYS A CA 1
ATOM 662 C C . LYS A 1 82 ? 16.990 -0.993 -17.167 1.00 90.81 82 LYS A C 1
ATOM 664 O O . LYS A 1 82 ? 17.076 -1.769 -16.221 1.00 90.81 82 LYS A O 1
ATOM 669 N N . LEU A 1 83 ? 16.335 0.162 -17.105 1.00 91.44 83 LEU A N 1
ATOM 670 C CA . LEU A 1 83 ? 15.608 0.665 -15.940 1.00 91.44 83 LEU A CA 1
ATOM 671 C C . LEU A 1 83 ? 14.089 0.624 -16.150 1.00 91.44 83 LEU A C 1
ATOM 673 O O . LEU A 1 83 ? 13.345 1.195 -15.350 1.00 91.44 83 LEU A O 1
ATOM 677 N N . LYS A 1 84 ? 13.611 -0.048 -17.207 1.00 93.69 84 LYS A N 1
ATOM 678 C CA . LYS A 1 84 ? 12.183 -0.146 -17.508 1.00 93.69 84 LYS A CA 1
ATOM 679 C C . LYS A 1 84 ? 11.444 -0.911 -16.401 1.00 93.69 84 LYS A C 1
ATOM 681 O O . LYS A 1 84 ? 11.787 -2.060 -16.112 1.00 93.69 84 LYS A O 1
ATOM 686 N N . PRO A 1 85 ? 10.396 -0.328 -15.794 1.00 92.62 85 PRO A N 1
ATOM 687 C CA . PRO A 1 85 ? 9.583 -1.031 -14.808 1.00 92.62 85 PRO A CA 1
ATOM 688 C C . PRO A 1 85 ? 8.788 -2.190 -15.427 1.00 92.62 85 PRO A C 1
ATOM 690 O O . PRO A 1 85 ? 8.343 -2.116 -16.564 1.00 92.62 85 PRO A O 1
ATOM 693 N N . VAL A 1 86 ? 8.521 -3.241 -14.644 1.00 93.00 86 VAL A N 1
ATOM 694 C CA . VAL A 1 86 ? 7.761 -4.427 -15.094 1.00 93.00 86 VAL A CA 1
ATOM 695 C C . VAL A 1 86 ? 6.321 -4.071 -15.481 1.00 93.00 86 VAL A C 1
ATOM 697 O O . VAL A 1 86 ? 5.594 -3.563 -14.632 1.00 93.00 86 VAL A O 1
ATOM 700 N N . ASP A 1 87 ? 5.854 -4.444 -16.675 1.00 90.31 87 ASP A N 1
ATOM 701 C CA . ASP A 1 87 ? 4.522 -4.112 -17.241 1.00 90.31 87 ASP A CA 1
ATOM 702 C C . ASP A 1 87 ? 3.297 -4.743 -16.524 1.00 90.31 87 ASP A C 1
ATOM 704 O O . ASP A 1 87 ? 2.168 -4.748 -17.029 1.00 90.31 87 ASP A O 1
ATOM 708 N N . LYS A 1 88 ? 3.485 -5.259 -15.307 1.00 90.19 88 LYS A N 1
ATOM 709 C CA . LYS A 1 88 ? 2.447 -5.853 -14.463 1.00 90.19 88 LYS A CA 1
ATOM 710 C C . LYS A 1 88 ? 2.509 -5.254 -13.064 1.00 90.19 88 LYS A C 1
ATOM 712 O O . LYS A 1 88 ? 3.579 -5.179 -12.463 1.00 90.19 88 LYS A O 1
ATOM 717 N N . VAL A 1 89 ? 1.353 -4.870 -12.535 1.00 91.19 89 VAL A N 1
ATOM 718 C CA . VAL A 1 89 ? 1.199 -4.428 -11.145 1.00 91.19 89 VAL A CA 1
ATOM 719 C C . VAL A 1 89 ? 0.065 -5.205 -10.484 1.00 91.19 89 VAL A C 1
ATOM 721 O O . VAL A 1 89 ? -0.902 -5.597 -11.144 1.00 91.19 89 VAL A O 1
ATOM 724 N N . TYR A 1 90 ? 0.213 -5.478 -9.191 1.00 91.19 90 TYR A N 1
ATOM 725 C CA . TYR A 1 90 ? -0.844 -6.074 -8.385 1.00 91.19 90 TYR A CA 1
ATOM 726 C C . TYR A 1 90 ? -1.819 -4.994 -7.948 1.00 91.19 90 TYR A C 1
ATOM 728 O O . TYR A 1 90 ? -1.427 -3.863 -7.684 1.00 91.19 90 TYR A O 1
ATOM 736 N N . CYS A 1 91 ? -3.094 -5.341 -7.897 1.00 89.31 91 CYS A N 1
ATOM 737 C CA . CYS A 1 91 ? -4.108 -4.387 -7.487 1.00 89.31 91 CYS A CA 1
ATOM 738 C C . CYS A 1 91 ? -4.170 -4.327 -5.969 1.00 89.31 91 CYS A C 1
ATOM 740 O O . CYS A 1 91 ? -4.202 -5.366 -5.302 1.00 89.31 91 CYS A O 1
ATOM 742 N N . GLU A 1 92 ? -4.241 -3.116 -5.437 1.00 83.88 92 GLU A N 1
ATOM 743 C CA . GLU A 1 92 ? -4.577 -2.911 -4.040 1.00 83.88 92 GLU A CA 1
ATOM 744 C C . GLU A 1 92 ? -6.058 -3.237 -3.866 1.00 83.88 92 GLU A C 1
ATOM 746 O O . GLU A 1 92 ? -6.938 -2.659 -4.509 1.00 83.88 92 GLU A O 1
ATOM 751 N N . LYS A 1 93 ? -6.344 -4.245 -3.041 1.00 77.88 93 LYS A N 1
ATOM 752 C CA . LYS A 1 93 ? -7.712 -4.483 -2.606 1.00 77.88 93 LYS A CA 1
ATOM 753 C C . LYS A 1 93 ? -8.029 -3.374 -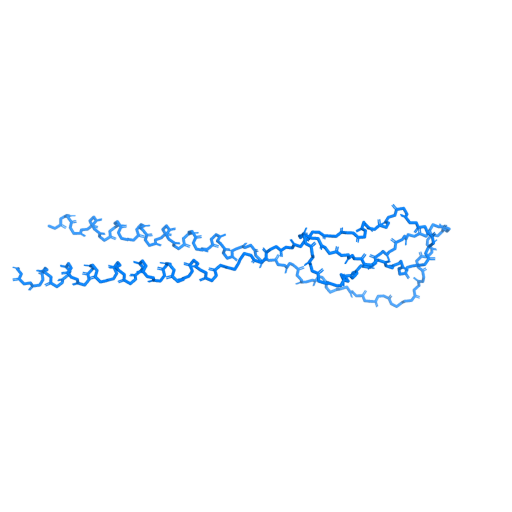1.621 1.00 77.88 93 LYS A C 1
ATOM 755 O O . LYS A 1 93 ? -7.522 -3.410 -0.504 1.00 77.88 93 LYS A O 1
ATOM 760 N N . ASN A 1 94 ? -8.882 -2.436 -2.018 1.00 70.19 94 ASN A N 1
ATOM 761 C CA . ASN A 1 94 ? -9.568 -1.592 -1.053 1.00 70.19 94 ASN A CA 1
ATOM 762 C C . ASN A 1 94 ? -10.358 -2.535 -0.147 1.00 70.19 94 ASN A C 1
ATOM 764 O O . ASN A 1 94 ? -11.400 -3.067 -0.532 1.00 70.19 94 ASN A O 1
ATOM 768 N N . THR A 1 95 ? -9.804 -2.839 1.023 1.00 65.00 95 THR A N 1
ATOM 769 C CA . THR A 1 95 ? -10.538 -3.527 2.072 1.00 65.00 95 THR A CA 1
ATOM 770 C C . THR A 1 95 ? -11.605 -2.551 2.506 1.00 65.00 95 THR A C 1
ATOM 772 O O . THR A 1 95 ? -11.317 -1.567 3.180 1.00 65.00 95 THR A O 1
ATOM 775 N N . ASP A 1 96 ? -12.815 -2.773 2.018 1.00 66.88 96 ASP A N 1
ATOM 776 C CA . ASP A 1 96 ? -13.950 -1.912 2.278 1.00 66.88 96 ASP A CA 1
ATOM 777 C C . ASP A 1 96 ? -14.281 -2.016 3.774 1.00 66.88 96 ASP A C 1
ATOM 779 O O . ASP A 1 96 ? -14.976 -2.925 4.230 1.00 66.88 96 ASP A O 1
ATOM 783 N N . TYR A 1 97 ? -13.699 -1.124 4.581 1.00 67.50 97 TYR A N 1
ATOM 784 C CA . TYR A 1 97 ? -13.852 -1.114 6.040 1.00 67.50 97 TYR A CA 1
ATOM 785 C C . TYR A 1 97 ? -15.302 -0.828 6.473 1.00 67.50 97 TYR A C 1
ATOM 787 O O . TYR A 1 97 ? -15.625 -0.907 7.659 1.00 67.50 97 TYR A O 1
ATOM 795 N N . SER A 1 98 ? -16.187 -0.544 5.512 1.00 69.25 98 SER A N 1
ATOM 796 C CA . SER A 1 98 ? -17.619 -0.287 5.666 1.00 69.25 98 SER A CA 1
ATOM 797 C C . SER A 1 98 ? -18.339 -1.323 6.544 1.00 69.25 98 SER A C 1
ATOM 799 O O . SER A 1 98 ? -19.123 -0.955 7.422 1.00 69.25 98 SER A O 1
ATOM 801 N N . SER A 1 99 ? -18.014 -2.617 6.426 1.00 69.94 99 SER A N 1
ATOM 802 C CA . SER A 1 99 ? -18.659 -3.661 7.242 1.00 69.94 99 SER A CA 1
ATOM 803 C C . SER A 1 99 ? -18.302 -3.592 8.733 1.00 69.94 99 SER A C 1
ATOM 805 O O . SER A 1 99 ? -19.116 -3.956 9.583 1.00 69.94 99 SER A O 1
ATOM 807 N N . TYR A 1 100 ? -17.104 -3.107 9.076 1.00 74.06 100 TYR A N 1
ATOM 808 C CA . TYR A 1 100 ? -16.658 -2.981 10.468 1.00 74.06 100 TYR A CA 1
ATOM 809 C C . TYR A 1 100 ? -17.325 -1.805 11.184 1.00 74.06 100 TYR A C 1
ATOM 811 O O . TYR A 1 100 ? -17.593 -1.899 12.381 1.00 74.06 100 TYR A O 1
ATOM 819 N N . PHE A 1 101 ? -17.667 -0.736 10.460 1.00 77.19 101 PHE A N 1
ATOM 820 C CA . PHE A 1 101 ? -18.405 0.397 11.023 1.00 77.19 101 PHE A CA 1
ATOM 821 C C . PHE A 1 101 ? -19.820 0.007 11.456 1.00 77.19 101 PHE A C 1
ATOM 823 O O . PHE A 1 101 ? -20.261 0.407 12.533 1.00 77.19 101 PHE A O 1
ATOM 830 N N . ILE A 1 102 ? -20.512 -0.821 10.668 1.00 85.31 102 ILE A N 1
ATOM 831 C CA . ILE A 1 102 ? -21.865 -1.290 11.003 1.00 85.31 102 ILE A CA 1
ATOM 832 C C . ILE A 1 102 ? -21.827 -2.185 12.250 1.00 85.31 102 ILE A C 1
ATOM 834 O O . ILE A 1 102 ? -22.590 -1.968 13.192 1.00 85.31 102 ILE A O 1
ATOM 838 N N . LEU A 1 103 ? -20.903 -3.151 12.297 1.00 84.56 103 LEU A N 1
ATOM 839 C CA . LEU A 1 103 ? -20.744 -4.036 13.457 1.00 84.56 103 LEU A CA 1
ATOM 840 C C . LEU A 1 103 ? -20.316 -3.265 14.715 1.00 84.56 103 LEU A C 1
ATOM 842 O O . LEU A 1 103 ? -20.866 -3.496 15.792 1.00 84.56 103 LEU A O 1
ATOM 846 N N . GLY A 1 104 ? -19.392 -2.310 14.581 1.00 86.88 104 GLY A N 1
ATOM 847 C CA . GLY A 1 104 ? -18.968 -1.437 15.676 1.00 86.88 104 GLY A CA 1
ATOM 848 C C . GLY A 1 104 ? -20.113 -0.578 16.217 1.00 86.88 104 GLY A C 1
ATOM 849 O O . GLY A 1 104 ? -20.313 -0.512 17.429 1.00 86.88 104 GLY A O 1
ATOM 850 N N . GLY A 1 105 ? -20.921 0.011 15.330 1.00 88.06 105 GLY A N 1
ATOM 851 C CA . GLY A 1 105 ? -22.092 0.803 15.709 1.00 88.06 105 GLY A CA 1
ATOM 852 C C . GLY A 1 105 ? -23.130 -0.001 16.496 1.00 88.06 105 GLY A C 1
ATOM 853 O O . GLY A 1 105 ? -23.628 0.472 17.518 1.00 88.06 105 GLY A O 1
ATOM 854 N N . ILE A 1 106 ? -23.408 -1.242 16.080 1.00 93.00 106 ILE A N 1
ATOM 855 C CA . ILE A 1 106 ? -24.339 -2.139 16.787 1.00 93.00 106 ILE A CA 1
ATOM 856 C C . ILE A 1 106 ? -23.827 -2.466 18.196 1.00 93.00 106 ILE A C 1
ATOM 858 O O . ILE A 1 106 ? -24.591 -2.386 19.159 1.00 93.00 106 ILE A O 1
ATOM 862 N N . LEU A 1 107 ? -22.537 -2.787 18.345 1.00 90.62 107 LEU A N 1
ATOM 863 C CA . LEU A 1 107 ? -21.947 -3.090 19.655 1.00 90.62 107 LEU A CA 1
ATOM 864 C C . LEU A 1 107 ? -22.013 -1.889 20.609 1.00 90.62 107 LEU A C 1
ATOM 866 O O . LEU A 1 107 ? -22.355 -2.055 21.781 1.00 90.62 107 LEU A O 1
ATOM 870 N N . ILE A 1 108 ? -21.752 -0.680 20.104 1.00 90.62 108 ILE A N 1
ATOM 871 C CA . ILE A 1 108 ? -21.867 0.561 20.882 1.00 90.62 108 ILE A CA 1
ATOM 872 C C . ILE A 1 108 ? -23.320 0.793 21.320 1.00 90.62 108 ILE A C 1
ATOM 874 O O . ILE A 1 108 ? -23.566 1.093 22.488 1.00 90.62 108 ILE A O 1
ATOM 878 N N . ALA A 1 109 ? -24.292 0.605 20.423 1.00 92.69 109 ALA A N 1
ATOM 879 C CA . ALA A 1 109 ? -25.710 0.767 20.748 1.00 92.69 109 ALA A CA 1
ATOM 880 C C . ALA A 1 109 ? -26.174 -0.216 21.839 1.00 92.69 109 ALA A C 1
ATOM 882 O O . ALA A 1 109 ? -26.860 0.185 22.782 1.00 92.69 109 ALA A O 1
ATOM 883 N N . ILE A 1 110 ? -25.750 -1.483 21.760 1.00 94.44 110 ILE A N 1
ATOM 884 C CA . ILE A 1 110 ? -26.034 -2.502 22.784 1.00 94.44 110 ILE A CA 1
ATOM 885 C C . ILE A 1 110 ? -25.428 -2.096 24.131 1.00 94.44 110 ILE A C 1
ATOM 887 O O . ILE A 1 110 ? -26.095 -2.183 25.162 1.00 94.44 110 ILE A O 1
ATOM 891 N N . PHE A 1 111 ? -24.183 -1.617 24.135 1.00 90.12 111 PHE A N 1
ATOM 892 C CA . PHE A 1 111 ? -23.517 -1.178 25.358 1.00 90.12 111 PHE A CA 1
ATOM 893 C C . PHE A 1 111 ? -24.246 0.000 26.022 1.00 90.12 111 PHE A C 1
ATOM 895 O O . PHE A 1 111 ? -24.514 -0.040 27.223 1.00 90.12 111 PHE A O 1
ATOM 902 N N . ILE A 1 112 ? -24.645 1.010 25.241 1.00 93.69 112 ILE A N 1
ATOM 903 C CA . ILE A 1 112 ? -25.429 2.155 25.733 1.00 93.69 112 ILE A CA 1
ATOM 904 C C . ILE A 1 112 ? -26.762 1.685 26.323 1.00 93.69 112 ILE A C 1
ATOM 906 O O . ILE A 1 112 ? -27.141 2.123 27.409 1.00 93.69 112 ILE A O 1
ATOM 910 N N . PHE A 1 113 ? -27.456 0.762 25.655 1.00 94.19 113 PHE A N 1
ATOM 911 C CA . PHE A 1 113 ? -28.712 0.208 26.156 1.00 94.19 113 PHE A CA 1
ATOM 912 C C . PHE A 1 113 ? -28.534 -0.495 27.510 1.00 94.19 113 PHE A C 1
ATOM 914 O O . PHE A 1 113 ? -29.305 -0.249 28.439 1.00 94.19 113 PHE A O 1
ATOM 921 N N . ILE A 1 114 ? -27.488 -1.315 27.658 1.00 93.44 114 ILE A N 1
ATOM 922 C CA . ILE A 1 114 ? -27.167 -1.984 28.927 1.00 93.44 114 ILE A CA 1
ATOM 923 C C . ILE A 1 114 ? -26.907 -0.953 30.028 1.00 93.44 114 ILE A C 1
ATOM 925 O O . ILE A 1 114 ? -27.452 -1.089 31.124 1.00 93.44 114 ILE A O 1
ATOM 929 N N . LEU A 1 115 ? -26.131 0.098 29.742 1.00 91.25 115 LEU A N 1
ATOM 930 C CA . LEU A 1 115 ? -25.888 1.172 30.706 1.00 91.25 115 LEU A CA 1
ATOM 931 C C . LEU A 1 115 ? -27.197 1.837 31.137 1.00 91.25 115 LEU A C 1
ATOM 933 O O . LEU A 1 115 ? -27.439 1.962 32.335 1.00 91.25 115 LEU A O 1
ATOM 937 N N . ILE A 1 116 ? -28.071 2.196 30.193 1.00 93.62 116 ILE A N 1
ATOM 938 C CA . ILE A 1 116 ? -29.380 2.797 30.493 1.00 93.62 116 ILE A CA 1
ATOM 939 C C . ILE A 1 116 ? -30.191 1.891 31.428 1.00 93.62 116 ILE A C 1
ATOM 941 O O . ILE A 1 116 ? -30.727 2.367 32.428 1.00 93.62 116 ILE A O 1
ATOM 945 N N . VAL A 1 117 ? -30.255 0.585 31.153 1.00 92.50 117 VAL A N 1
ATOM 946 C CA . VAL A 1 117 ? -30.987 -0.379 31.992 1.00 92.50 117 VAL A CA 1
ATOM 947 C C . VAL A 1 117 ? -30.395 -0.467 33.400 1.00 92.50 117 VAL A C 1
ATOM 949 O O . VAL A 1 117 ? -31.141 -0.455 34.381 1.00 92.50 117 VAL A O 1
ATOM 952 N N . VAL A 1 118 ? -29.068 -0.531 33.521 1.00 91.12 118 VAL A N 1
ATOM 953 C CA . VAL A 1 118 ? -28.377 -0.617 34.816 1.00 91.12 118 VAL A CA 1
ATOM 954 C C . VAL A 1 118 ? -28.573 0.662 35.633 1.00 91.12 118 VAL A C 1
ATOM 956 O O . VAL A 1 118 ? -28.949 0.586 36.803 1.00 91.12 118 VAL A O 1
ATOM 959 N N . PHE A 1 119 ? -28.395 1.835 35.021 1.00 87.44 119 PHE A N 1
ATOM 960 C CA . PHE A 1 119 ? -28.587 3.124 35.692 1.00 87.44 119 PHE A CA 1
ATOM 961 C C . PHE A 1 119 ? -30.044 3.358 36.095 1.00 87.44 119 PHE A C 1
ATOM 963 O O . PHE A 1 119 ? -30.304 3.859 37.189 1.00 87.44 119 PHE A O 1
ATOM 970 N N . ASN A 1 120 ? -31.003 2.954 35.260 1.00 84.25 120 ASN A N 1
ATOM 971 C CA . ASN A 1 120 ? -32.420 3.062 35.599 1.00 84.25 120 ASN A CA 1
ATOM 972 C C . ASN A 1 120 ? -32.818 2.100 36.724 1.00 84.25 120 ASN A C 1
ATOM 974 O O . ASN A 1 120 ? -33.614 2.482 37.576 1.00 84.25 120 ASN A O 1
ATOM 978 N N . LYS A 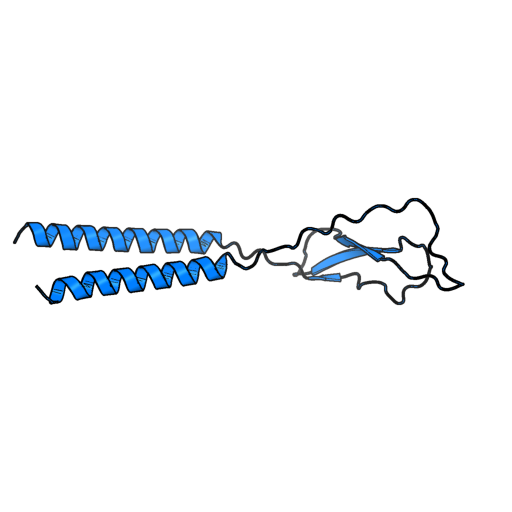1 121 ? -32.228 0.897 36.799 1.00 84.12 121 LYS A N 1
ATOM 979 C CA . LYS A 1 121 ? -32.425 -0.002 37.951 1.00 84.12 121 LYS A CA 1
ATOM 980 C C . LYS A 1 121 ? -31.913 0.600 39.259 1.00 84.12 121 LYS A C 1
ATOM 982 O O . LYS A 1 121 ? -32.559 0.427 40.285 1.00 84.12 121 LYS A O 1
ATOM 987 N N . HIS A 1 122 ? -30.796 1.324 39.228 1.00 68.31 122 HIS A N 1
ATOM 988 C CA . HIS A 1 122 ? -30.224 1.959 40.419 1.00 68.31 122 HIS A CA 1
ATOM 989 C C . HIS A 1 122 ? -31.011 3.171 40.935 1.00 68.31 122 HIS A C 1
ATOM 991 O O . HIS A 1 122 ? -30.826 3.544 42.083 1.00 68.31 122 HIS A O 1
ATOM 997 N N . LYS A 1 123 ? -31.895 3.782 40.135 1.00 72.31 123 LYS A N 1
ATOM 998 C CA . LYS A 1 123 ? -32.769 4.873 40.606 1.00 72.31 123 LYS A CA 1
ATOM 999 C C . LYS A 1 123 ? -34.001 4.398 41.384 1.00 72.31 123 LYS A C 1
ATOM 1001 O O . LYS A 1 123 ? -34.691 5.228 41.964 1.00 72.31 123 LYS A O 1
ATOM 1006 N N . VAL A 1 124 ? -34.311 3.102 41.341 1.00 68.31 124 VAL A N 1
ATOM 1007 C CA . VAL A 1 124 ? -35.537 2.53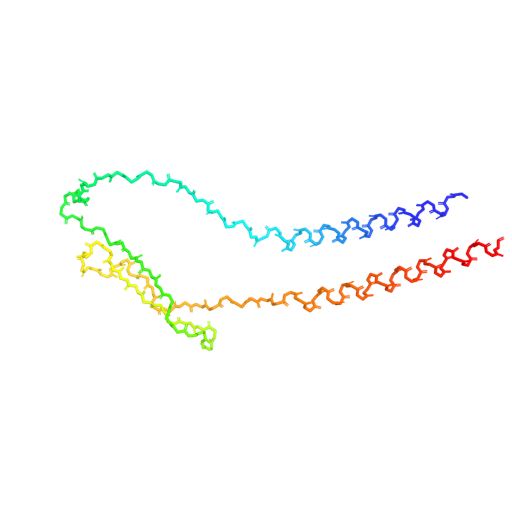0 41.927 1.00 68.31 124 VAL A CA 1
ATOM 1008 C C . VAL A 1 124 ? -35.302 1.955 43.336 1.00 68.31 124 VAL A C 1
ATOM 1010 O O . VAL A 1 124 ? -36.270 1.666 44.035 1.00 68.31 124 VAL A O 1
ATOM 1013 N N . TYR A 1 125 ? -34.047 1.835 43.776 1.00 52.12 125 TYR A N 1
ATOM 1014 C CA . TYR A 1 125 ? -33.654 1.348 45.105 1.00 52.12 125 TYR A CA 1
ATOM 1015 C C . TYR A 1 125 ? -32.849 2.407 45.852 1.00 52.12 125 TYR A C 1
ATOM 1017 O O . TYR A 1 125 ? -33.017 2.490 47.087 1.00 52.12 125 TYR A O 1
#

Secondary structure (DSSP, 8-state):
--HHHHHHHHHHHHHHHHHHHHHHHHSS------------------SSS-PPP-EEEEEEEEEETTEEEEEEEETT-----TTPPPSEEEPP----THHHHHHHHHHHHHHHHHHHHHHHHHT--